Protein AF-A0A7H4MQY8-F1 (afdb_monomer_lite)

pLDDT: mean 92.89, std 4.43, range [73.44, 97.25]

Radius of gyration: 11.43 Å; chains: 1; bounding box: 30×18×33 Å

Foldseek 3Di:
DDKDWDADDVPDDDGIDIDDQDPPDAAEDDDPDDDDPVRVVCCVRRVHHYD

Organism: Klebsiella variicola (NCBI:txid244366)

Structure (mmCIF, N/CA/C/O backbone):
data_AF-A0A7H4MQY8-F1
#
_entry.id   AF-A0A7H4MQY8-F1
#
loop_
_atom_site.group_PDB
_atom_site.id
_atom_site.type_symbol
_atom_site.label_atom_id
_atom_site.label_alt_id
_atom_site.label_comp_id
_atom_site.label_asym_id
_atom_site.label_entity_id
_atom_site.label_seq_id
_atom_site.pdbx_PDB_ins_code
_atom_site.Cartn_x
_atom_site.Cartn_y
_atom_site.Cartn_z
_atom_site.occupancy
_atom_site.B_iso_or_equiv
_atom_site.auth_seq_id
_atom_site.auth_comp_id
_atom_site.auth_asym_id
_atom_site.auth_atom_id
_atom_site.pdbx_PDB_model_num
ATOM 1 N N . MET A 1 1 ? -7.646 4.267 19.009 1.00 73.44 1 MET A N 1
ATOM 2 C CA . MET A 1 1 ? -7.471 4.712 17.610 1.00 73.44 1 MET A CA 1
ATOM 3 C C . MET A 1 1 ? -6.253 4.012 17.043 1.00 73.44 1 MET A C 1
ATOM 5 O O . MET A 1 1 ? -5.224 4.009 17.708 1.00 73.44 1 MET A O 1
ATOM 9 N N . THR A 1 2 ? -6.381 3.381 15.877 1.00 91.75 2 THR A N 1
ATOM 10 C CA . THR A 1 2 ? -5.260 2.714 15.201 1.00 91.75 2 THR A CA 1
ATOM 11 C C . THR A 1 2 ? -4.613 3.701 14.242 1.00 91.75 2 THR A C 1
ATOM 13 O O . THR A 1 2 ? -5.316 4.369 13.484 1.00 91.75 2 THR A O 1
ATOM 16 N N . ARG A 1 3 ? -3.283 3.787 14.267 1.00 95.56 3 ARG A N 1
ATOM 17 C CA . ARG A 1 3 ? -2.504 4.666 13.395 1.00 95.56 3 ARG A CA 1
ATOM 18 C C . ARG A 1 3 ? -1.527 3.835 12.580 1.00 95.56 3 ARG A C 1
ATOM 20 O O . ARG A 1 3 ? -0.924 2.905 13.112 1.00 95.56 3 ARG A O 1
ATOM 27 N N . ILE A 1 4 ? -1.372 4.168 11.304 1.00 95.62 4 ILE A N 1
ATOM 28 C CA . ILE A 1 4 ? -0.329 3.598 10.451 1.00 95.62 4 ILE A CA 1
ATOM 29 C C . ILE A 1 4 ? 0.769 4.631 10.227 1.00 95.62 4 ILE A C 1
ATOM 31 O O . ILE A 1 4 ? 0.496 5.823 10.084 1.00 95.62 4 ILE A O 1
ATOM 35 N N . ARG A 1 5 ? 2.012 4.158 10.181 1.00 95.44 5 ARG A N 1
ATOM 36 C CA . ARG A 1 5 ? 3.186 4.945 9.817 1.00 95.44 5 ARG A CA 1
ATOM 37 C C . ARG A 1 5 ? 3.798 4.335 8.568 1.00 95.44 5 ARG A C 1
ATOM 39 O O . ARG A 1 5 ? 4.101 3.145 8.547 1.00 95.44 5 ARG A O 1
ATOM 46 N N . ILE A 1 6 ? 3.946 5.145 7.531 1.00 94.31 6 ILE A N 1
ATOM 47 C CA . ILE A 1 6 ? 4.479 4.730 6.237 1.00 94.31 6 ILE A CA 1
ATOM 48 C C . ILE A 1 6 ? 5.826 5.409 6.061 1.00 94.31 6 ILE A C 1
ATOM 50 O O . ILE A 1 6 ? 5.895 6.634 6.022 1.00 94.31 6 ILE A O 1
ATOM 54 N N . GLU A 1 7 ? 6.890 4.624 5.942 1.00 94.31 7 GLU A N 1
ATOM 55 C CA . GLU A 1 7 ? 8.229 5.141 5.671 1.00 94.31 7 GLU A CA 1
ATOM 56 C C . GLU A 1 7 ? 8.580 4.966 4.198 1.00 94.31 7 GLU A C 1
ATOM 58 O O . GLU A 1 7 ? 8.181 3.994 3.550 1.00 94.31 7 GLU A O 1
ATOM 63 N N . LYS A 1 8 ? 9.329 5.927 3.655 1.00 92.38 8 LYS A N 1
ATOM 64 C CA . LYS A 1 8 ? 9.812 5.823 2.284 1.00 92.38 8 LYS A CA 1
ATOM 65 C C . LYS A 1 8 ? 10.818 4.675 2.150 1.00 92.38 8 LYS A C 1
ATOM 67 O O . LYS A 1 8 ? 11.708 4.513 2.982 1.00 92.38 8 LYS A O 1
ATOM 72 N N . GLY A 1 9 ? 10.711 3.922 1.059 1.00 89.25 9 GLY A N 1
ATOM 73 C CA . GLY A 1 9 ? 11.742 2.967 0.658 1.00 89.25 9 GLY A CA 1
ATOM 74 C C . GLY A 1 9 ? 12.976 3.650 0.057 1.00 89.25 9 GLY A C 1
ATOM 75 O O . GLY A 1 9 ? 13.060 4.881 -0.044 1.00 89.25 9 GLY A O 1
ATOM 76 N N . THR A 1 10 ? 13.934 2.841 -0.392 1.00 92.44 10 THR A N 1
ATOM 77 C CA . THR A 1 10 ? 15.111 3.304 -1.144 1.00 92.44 10 THR A CA 1
ATOM 78 C C . THR A 1 10 ? 14.686 4.118 -2.370 1.00 92.44 10 THR A C 1
ATOM 80 O O . THR A 1 10 ? 13.838 3.680 -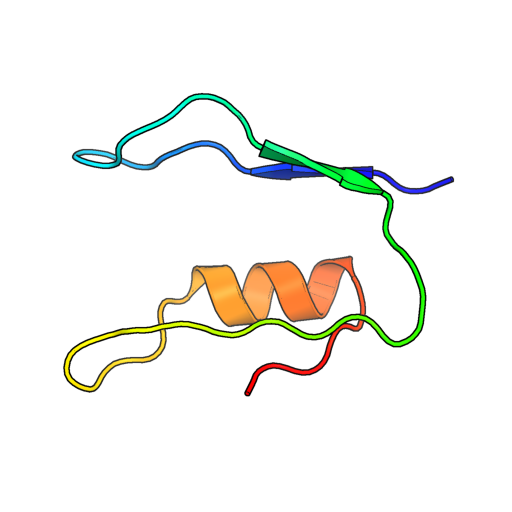3.140 1.00 92.44 10 THR A O 1
ATOM 83 N N . GLY A 1 11 ? 15.254 5.316 -2.546 1.00 88.88 11 GLY A N 1
ATOM 84 C CA . GLY A 1 11 ? 14.914 6.220 -3.658 1.00 88.88 11 GLY A CA 1
ATOM 85 C C . GLY A 1 11 ? 13.562 6.939 -3.536 1.00 88.88 11 GLY A C 1
ATOM 86 O O . GLY A 1 11 ? 13.230 7.754 -4.393 1.00 88.88 11 GLY A O 1
ATOM 87 N N . GLY A 1 12 ? 12.789 6.679 -2.477 1.00 89.44 12 GLY A N 1
ATOM 88 C CA . GLY A 1 12 ? 11.574 7.434 -2.182 1.00 89.44 12 GLY A CA 1
ATOM 89 C C . GLY A 1 12 ? 11.868 8.855 -1.689 1.00 89.44 12 GLY A C 1
ATOM 90 O O . GLY A 1 12 ? 12.984 9.176 -1.267 1.00 89.44 12 GLY A O 1
ATOM 91 N N . TRP A 1 13 ? 10.834 9.693 -1.686 1.00 90.62 13 TRP A N 1
ATOM 92 C CA . TRP A 1 13 ? 10.874 11.083 -1.225 1.00 90.62 13 TRP A CA 1
ATOM 93 C C . TRP A 1 13 ? 9.886 11.296 -0.074 1.00 90.62 13 TRP A C 1
ATOM 95 O O . TRP A 1 13 ? 8.900 10.572 0.036 1.00 90.62 13 TRP A O 1
ATOM 105 N N . GLY A 1 14 ? 10.151 12.292 0.776 1.00 88.81 14 GL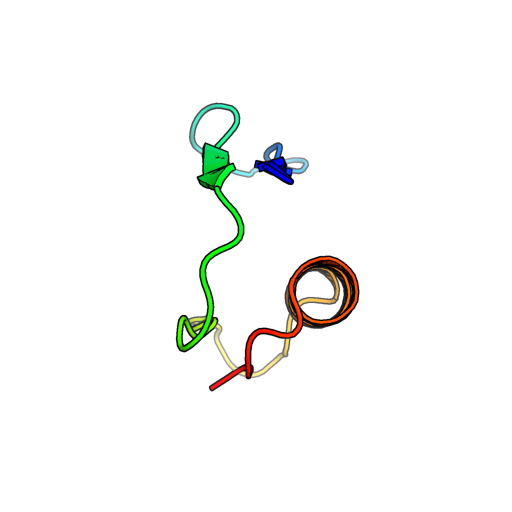Y A N 1
ATOM 106 C CA . GLY A 1 14 ? 9.314 12.613 1.937 1.00 88.81 14 GLY A CA 1
ATOM 107 C C . GLY A 1 14 ? 9.694 11.874 3.228 1.00 88.81 14 GLY A C 1
ATOM 108 O O . GLY A 1 14 ? 10.517 10.958 3.236 1.00 88.81 14 GLY A O 1
ATOM 109 N N . GLY A 1 15 ? 9.131 12.344 4.342 1.00 78.06 15 GLY A N 1
ATOM 110 C CA . GLY A 1 15 ? 9.279 11.752 5.675 1.00 78.06 15 GLY A CA 1
ATOM 111 C C . GLY A 1 15 ? 8.131 10.798 6.015 1.00 78.06 15 GLY A C 1
ATOM 112 O O . GLY A 1 15 ? 7.228 10.626 5.193 1.00 78.06 15 GLY A O 1
ATOM 113 N N . PRO A 1 16 ? 8.153 10.170 7.205 1.00 91.31 16 PRO A N 1
ATOM 114 C CA . PRO A 1 16 ? 7.142 9.191 7.568 1.00 91.31 16 PRO A CA 1
ATOM 115 C C . PRO A 1 16 ? 5.747 9.818 7.527 1.00 91.31 16 PRO A C 1
ATOM 117 O O . PRO A 1 16 ? 5.491 10.837 8.169 1.00 91.31 16 PRO A O 1
ATOM 120 N N . LEU A 1 17 ? 4.848 9.205 6.761 1.00 92.75 17 LEU A N 1
ATOM 121 C CA . LEU A 1 17 ? 3.452 9.606 6.706 1.00 92.75 17 LEU A CA 1
ATOM 122 C C . LEU A 1 17 ? 2.696 8.868 7.805 1.00 92.75 17 LEU A C 1
ATOM 124 O O . LEU A 1 17 ? 2.614 7.640 7.794 1.00 92.75 17 LEU A O 1
ATOM 128 N N . GLU A 1 18 ? 2.143 9.617 8.751 1.00 95.00 18 GLU A N 1
ATOM 129 C CA . GLU A 1 18 ? 1.397 9.056 9.871 1.00 95.00 18 GLU A CA 1
ATOM 130 C C . GLU A 1 18 ? -0.093 9.362 9.725 1.00 95.00 18 GLU A C 1
ATOM 132 O O . GLU A 1 18 ? -0.502 10.520 9.794 1.00 95.00 18 GLU A O 1
ATOM 137 N N . LEU A 1 19 ? -0.907 8.320 9.553 1.00 94.19 19 LEU A N 1
ATOM 138 C CA . LEU A 1 19 ? -2.334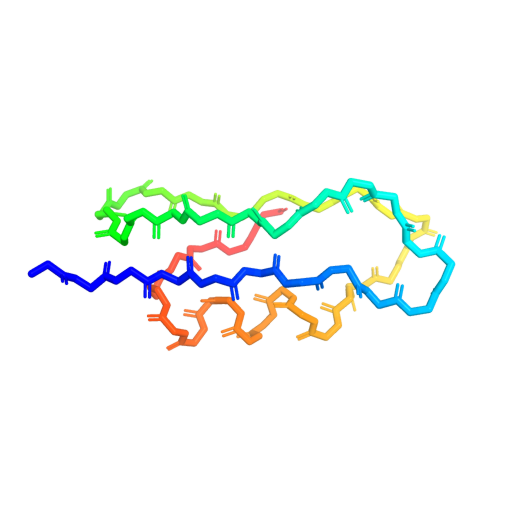 8.438 9.257 1.00 94.19 19 LEU A CA 1
ATOM 139 C C . LEU A 1 19 ? -3.166 7.674 10.276 1.00 94.19 19 LEU A C 1
ATOM 141 O O . LEU A 1 19 ? -2.903 6.499 10.542 1.00 94.19 19 LEU A O 1
ATOM 145 N N . ASP A 1 20 ? -4.219 8.311 10.774 1.00 96.88 20 ASP A N 1
ATOM 146 C CA . ASP A 1 20 ? -5.266 7.599 11.496 1.00 96.88 20 ASP A CA 1
ATOM 147 C C . ASP A 1 20 ? -6.067 6.722 10.533 1.00 96.88 20 ASP A C 1
ATOM 149 O O . ASP A 1 20 ? -6.426 7.136 9.419 1.00 96.88 20 ASP A O 1
ATOM 153 N N . VAL A 1 21 ? -6.360 5.502 10.982 1.00 96.56 21 VAL A N 1
ATOM 154 C CA . VAL A 1 21 ? -7.231 4.580 10.260 1.00 96.56 21 VAL A CA 1
ATOM 155 C C . VAL A 1 21 ? -8.674 5.035 10.457 1.00 96.56 21 VAL A C 1
ATOM 157 O O . VAL A 1 21 ? -9.218 4.951 11.555 1.00 96.56 21 VAL A O 1
ATOM 160 N N . VAL A 1 22 ? -9.276 5.540 9.380 1.00 96.00 22 VAL A N 1
ATOM 161 C CA . VAL A 1 22 ? -10.653 6.051 9.346 1.00 96.00 22 VAL A CA 1
ATOM 162 C C . VAL A 1 22 ? -11.452 5.232 8.342 1.00 96.00 22 VAL A C 1
ATOM 164 O O . VAL A 1 22 ? -10.955 4.944 7.252 1.00 96.00 22 VAL A O 1
ATOM 167 N N . GLU A 1 23 ? -12.676 4.861 8.700 1.00 94.19 23 GLU A N 1
ATOM 168 C CA . GLU A 1 23 ? -13.590 4.134 7.820 1.00 94.19 23 GLU A CA 1
ATOM 169 C C . GLU A 1 23 ? -13.927 4.944 6.553 1.00 94.19 23 GLU A C 1
ATOM 171 O O . GLU A 1 23 ? -13.907 6.175 6.552 1.00 94.19 23 GLU A O 1
ATOM 176 N N . GLY A 1 24 ? -14.192 4.256 5.441 1.00 92.75 24 GLY A N 1
ATOM 177 C CA . GLY A 1 24 ? -14.596 4.881 4.177 1.00 92.75 24 GLY A CA 1
ATOM 178 C C . GLY A 1 24 ? -13.470 5.540 3.367 1.00 92.75 24 GLY A C 1
ATOM 179 O O . GLY A 1 24 ? -13.700 5.932 2.221 1.00 92.75 24 GLY A O 1
ATOM 180 N N . LYS A 1 25 ? 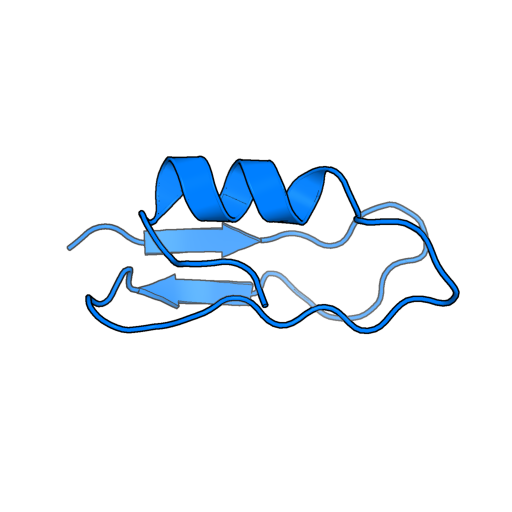-12.242 5.630 3.900 1.00 95.69 25 LYS A N 1
ATOM 181 C CA . LYS A 1 25 ? -11.067 6.048 3.117 1.00 95.69 25 LYS A CA 1
ATOM 182 C C . LYS A 1 25 ? -10.669 4.985 2.086 1.00 95.69 25 LYS A C 1
ATOM 184 O O . LYS A 1 25 ? -10.919 3.791 2.250 1.00 95.69 25 LYS A O 1
ATOM 189 N N . LYS A 1 26 ? -10.025 5.447 1.012 1.00 97.00 26 LYS A N 1
ATOM 190 C CA . LYS A 1 26 ? -9.549 4.626 -0.109 1.00 97.00 26 LYS A CA 1
ATOM 191 C C . LYS A 1 26 ? -8.069 4.878 -0.374 1.00 97.00 26 LYS A C 1
ATOM 193 O O . LYS A 1 26 ? -7.539 5.928 -0.013 1.00 97.00 26 LYS A O 1
ATOM 198 N N . ILE A 1 27 ? -7.422 3.915 -1.018 1.00 96.00 27 ILE A N 1
ATOM 199 C CA . ILE A 1 27 ? -6.033 3.993 -1.468 1.00 96.00 27 ILE A CA 1
ATOM 200 C C . ILE A 1 27 ? -6.061 4.223 -2.973 1.00 96.00 27 ILE A C 1
ATOM 202 O O . ILE A 1 27 ? -6.622 3.405 -3.690 1.00 96.00 27 ILE A O 1
ATOM 206 N N . VAL A 1 28 ? -5.442 5.302 -3.442 1.00 94.94 28 VAL A N 1
ATOM 207 C CA . VAL A 1 28 ? -5.211 5.543 -4.872 1.00 94.94 28 VAL A CA 1
ATOM 208 C C . VAL A 1 28 ? -3.710 5.487 -5.114 1.00 94.94 28 VAL A C 1
ATOM 210 O O . VAL A 1 28 ? -2.943 6.077 -4.351 1.00 94.94 28 VAL A O 1
ATOM 213 N N . TYR A 1 29 ? -3.282 4.777 -6.156 1.00 93.44 29 TYR A N 1
ATOM 214 C CA . TYR A 1 29 ? -1.875 4.686 -6.542 1.00 93.44 29 TYR A CA 1
ATOM 215 C C . TYR A 1 29 ? -1.704 5.018 -8.024 1.00 93.44 29 TYR A C 1
ATOM 217 O O . TYR A 1 29 ? -2.442 4.538 -8.877 1.00 93.44 29 TYR A O 1
ATOM 225 N N . ILE A 1 30 ? -0.709 5.848 -8.331 1.00 92.31 30 ILE A N 1
ATOM 226 C CA . ILE A 1 30 ? -0.402 6.267 -9.699 1.00 92.31 30 ILE A CA 1
ATOM 227 C C . ILE A 1 30 ? 0.921 5.620 -10.085 1.00 92.31 30 ILE A C 1
ATOM 229 O O . ILE A 1 30 ? 1.969 5.941 -9.526 1.00 92.31 30 ILE A O 1
ATOM 233 N N . THR A 1 31 ? 0.864 4.680 -11.021 1.00 88.69 31 THR A N 1
ATOM 234 C CA . THR A 1 31 ? 2.029 3.966 -11.553 1.00 88.69 31 THR A CA 1
ATOM 235 C C . THR A 1 31 ? 1.884 3.785 -13.061 1.00 88.69 31 THR A C 1
ATOM 237 O O . THR A 1 31 ? 0.806 3.970 -13.620 1.00 88.69 31 THR A O 1
ATOM 240 N N . 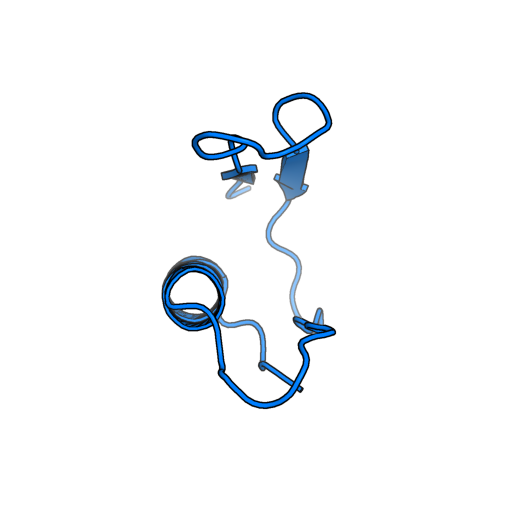ALA A 1 32 ? 2.963 3.386 -13.733 1.00 89.31 32 ALA A N 1
ATOM 241 C CA . ALA A 1 32 ? 2.963 3.114 -15.172 1.00 89.31 32 ALA A CA 1
ATOM 242 C C . ALA A 1 32 ? 2.519 1.676 -15.534 1.00 89.31 32 ALA A C 1
ATOM 244 O O . ALA A 1 32 ? 2.881 1.183 -16.598 1.00 89.31 32 ALA A O 1
ATOM 245 N N . GLY A 1 33 ? 1.769 0.984 -14.661 1.00 85.81 33 GLY A N 1
ATOM 246 C CA . GLY A 1 33 ? 1.134 -0.302 -15.003 1.00 85.81 33 GLY A CA 1
ATOM 247 C C . GLY A 1 33 ? 1.221 -1.414 -13.957 1.00 85.81 33 GLY A C 1
ATOM 248 O O . GLY A 1 33 ? 0.551 -2.431 -14.107 1.00 85.81 33 GLY A O 1
ATOM 249 N N . THR A 1 34 ? 2.000 -1.251 -12.886 1.00 90.38 34 THR A N 1
ATOM 250 C CA . THR A 1 34 ? 2.104 -2.263 -11.823 1.00 90.38 34 THR A CA 1
ATOM 251 C C . THR A 1 34 ? 1.520 -1.756 -10.514 1.00 90.38 34 THR A C 1
ATOM 253 O O . THR A 1 34 ? 1.737 -0.611 -10.114 1.00 90.38 34 THR A O 1
ATOM 256 N N . ARG A 1 35 ? 0.776 -2.618 -9.819 1.00 92.19 35 ARG A N 1
ATOM 257 C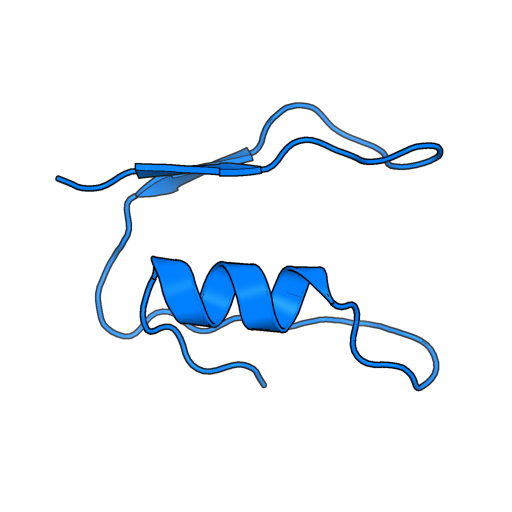 CA . ARG A 1 35 ? 0.340 -2.363 -8.446 1.00 92.19 35 ARG A CA 1
ATOM 258 C C . ARG A 1 35 ? 1.527 -2.567 -7.495 1.00 92.19 35 ARG A C 1
ATOM 260 O O . ARG A 1 35 ? 2.069 -3.671 -7.455 1.00 92.19 35 ARG A O 1
ATOM 267 N N . PRO A 1 36 ? 1.936 -1.557 -6.713 1.00 91.56 36 PRO A N 1
ATOM 268 C CA . PRO A 1 36 ? 2.978 -1.732 -5.706 1.00 91.56 36 PRO A CA 1
ATOM 269 C C . PRO A 1 36 ? 2.500 -2.627 -4.553 1.00 91.56 36 PRO A C 1
ATOM 271 O O . PRO A 1 36 ? 1.401 -2.425 -4.043 1.00 91.56 36 PRO A O 1
ATOM 274 N N . ALA A 1 37 ? 3.350 -3.532 -4.056 1.00 92.88 37 ALA A N 1
ATOM 275 C CA . ALA A 1 37 ? 3.018 -4.433 -2.938 1.00 92.88 37 ALA A CA 1
ATOM 276 C C . ALA A 1 37 ? 2.594 -3.702 -1.644 1.00 92.88 37 ALA A C 1
ATOM 278 O O . ALA A 1 37 ? 1.857 -4.239 -0.817 1.00 92.88 37 ALA A O 1
ATOM 279 N N . ILE A 1 38 ? 3.031 -2.450 -1.467 1.00 93.25 38 ILE A N 1
ATOM 280 C CA . ILE A 1 38 ? 2.631 -1.626 -0.321 1.00 93.25 38 ILE A CA 1
ATOM 281 C C . ILE A 1 38 ? 1.128 -1.308 -0.317 1.00 93.25 38 ILE A C 1
ATOM 283 O O . ILE A 1 38 ? 0.559 -1.148 0.758 1.00 93.25 38 ILE A O 1
ATOM 287 N N . VAL A 1 39 ? 0.468 -1.275 -1.482 1.00 95.31 39 VAL A N 1
ATOM 288 C CA . VAL A 1 39 ? -0.982 -1.037 -1.587 1.00 95.31 39 VAL A CA 1
ATOM 289 C C . VAL A 1 39 ? -1.754 -2.125 -0.847 1.00 95.31 39 VAL A C 1
ATOM 291 O O . VAL A 1 39 ? -2.601 -1.814 -0.012 1.00 95.31 39 VAL A O 1
ATOM 294 N N . ASP A 1 40 ? -1.411 -3.391 -1.084 1.00 95.50 40 ASP A N 1
ATOM 295 C CA . ASP A 1 40 ? -2.095 -4.524 -0.457 1.00 95.50 40 ASP A CA 1
ATOM 296 C C . ASP A 1 40 ? -1.776 -4.601 1.039 1.00 95.50 40 ASP A C 1
ATOM 298 O O . ASP A 1 40 ? -2.645 -4.902 1.860 1.00 95.50 40 ASP A O 1
ATOM 302 N N . ARG A 1 41 ? -0.547 -4.233 1.427 1.00 96.00 41 ARG A N 1
ATOM 303 C CA . ARG A 1 41 ? -0.182 -4.127 2.842 1.00 96.00 41 ARG A CA 1
ATOM 304 C C . ARG A 1 41 ? -1.002 -3.052 3.553 1.00 96.00 41 ARG A C 1
ATOM 306 O O . ARG A 1 41 ? -1.523 -3.335 4.628 1.00 96.00 41 ARG A O 1
ATOM 313 N N . ILE A 1 42 ? -1.150 -1.861 2.971 1.00 96.12 42 ILE A N 1
ATOM 314 C CA . ILE A 1 42 ? -1.985 -0.800 3.553 1.00 96.12 42 ILE A CA 1
ATOM 315 C C . ILE A 1 42 ? -3.437 -1.280 3.639 1.00 96.12 42 ILE A C 1
ATOM 317 O O . ILE A 1 42 ? -4.009 -1.212 4.721 1.00 96.12 42 ILE A O 1
ATOM 321 N N . ALA A 1 43 ? -3.995 -1.855 2.569 1.00 96.44 43 ALA A N 1
ATOM 322 C CA . ALA A 1 43 ? -5.361 -2.382 2.566 1.00 96.44 43 ALA A CA 1
ATOM 323 C C . ALA A 1 43 ? -5.588 -3.425 3.677 1.00 96.44 43 ALA A C 1
ATOM 325 O O . ALA A 1 43 ? -6.594 -3.364 4.378 1.00 96.44 43 ALA A O 1
ATOM 326 N N . SER A 1 44 ? -4.628 -4.330 3.906 1.00 96.25 44 SER A N 1
ATOM 327 C CA . SER A 1 44 ? -4.709 -5.334 4.980 1.00 96.25 44 SER A CA 1
ATOM 328 C C . SER A 1 44 ? -4.696 -4.736 6.391 1.00 96.25 44 SER A C 1
ATOM 330 O O . SER A 1 44 ? -5.304 -5.291 7.301 1.00 96.25 44 SER A O 1
ATOM 332 N N . LEU A 1 45 ? -4.004 -3.608 6.581 1.00 95.75 45 LEU A N 1
ATOM 333 C CA . LEU A 1 45 ? -3.861 -2.951 7.882 1.00 95.75 45 LEU A CA 1
ATOM 334 C C . LEU A 1 45 ? -5.021 -2.004 8.192 1.00 95.75 45 LEU A C 1
ATOM 336 O O . LEU A 1 45 ? -5.318 -1.768 9.361 1.00 95.75 45 LEU A O 1
ATOM 340 N N . THR A 1 46 ? -5.643 -1.428 7.163 1.00 96.56 46 THR A N 1
ATOM 341 C CA . THR A 1 46 ? -6.649 -0.370 7.319 1.00 96.56 46 THR A CA 1
ATOM 342 C C . THR A 1 46 ? -8.058 -0.783 6.913 1.00 96.56 46 THR A C 1
ATOM 344 O O . THR A 1 46 ? -9.010 -0.089 7.262 1.00 96.56 46 THR A O 1
ATOM 347 N N . GLY A 1 47 ? -8.205 -1.865 6.146 1.00 96.19 47 GLY A N 1
ATOM 348 C CA . GLY A 1 47 ? -9.459 -2.234 5.487 1.00 96.19 47 GLY A CA 1
ATOM 349 C C . GLY A 1 47 ? -9.846 -1.307 4.329 1.00 96.19 47 GLY A C 1
ATOM 350 O O . GLY A 1 47 ? -10.950 -1.414 3.801 1.00 96.19 47 GLY A O 1
ATOM 351 N N . TRP A 1 48 ? -8.975 -0.375 3.926 1.00 97.25 48 TRP A N 1
ATOM 352 C CA . TRP A 1 48 ? -9.279 0.569 2.849 1.00 97.25 48 TRP A CA 1
ATOM 353 C C . TRP A 1 48 ? -9.283 -0.116 1.483 1.00 97.25 48 TRP A C 1
ATOM 355 O O . TRP A 1 48 ? -8.402 -0.915 1.162 1.00 97.25 48 TRP A O 1
ATOM 365 N N . GLN A 1 49 ? -10.243 0.261 0.639 1.00 97.00 49 GLN A N 1
ATOM 366 C CA . GLN A 1 49 ? -10.307 -0.203 -0.744 1.00 97.00 49 GLN A CA 1
ATOM 367 C C . GLN A 1 49 ? -9.208 0.460 -1.585 1.00 97.00 49 GLN A C 1
ATOM 369 O O . GLN A 1 49 ? -9.076 1.685 -1.578 1.00 97.00 49 GLN A O 1
ATOM 374 N N . ALA A 1 50 ? -8.470 -0.337 -2.359 1.00 95.06 50 ALA A N 1
ATOM 375 C CA . ALA A 1 50 ? -7.544 0.158 -3.373 1.00 95.06 50 ALA A CA 1
ATOM 376 C C . ALA A 1 50 ? -8.255 0.409 -4.713 1.00 95.06 50 ALA A C 1
ATOM 378 O O . ALA A 1 50 ? -8.976 -0.470 -5.192 1.00 95.06 50 ALA A O 1
ATOM 379 N N . VAL A 1 51 ? -8.022 1.585 -5.300 1.00 90.56 51 VAL A N 1
ATOM 380 C CA . VAL A 1 51 ? -8.585 2.070 -6.571 1.00 90.56 51 VAL A CA 1
ATOM 381 C C . VAL A 1 51 ? -7.461 2.459 -7.520 1.00 90.56 51 VAL A C 1
ATOM 383 O O . VAL A 1 51 ? -6.498 3.113 -7.055 1.00 90.56 51 VAL A O 1
#

InterPro domains:
  IPR004702 Phosphotransferease, sorbitol phosphotransferase enzyme II [PTHR39427] (1-51)
  IPR011618 Sorbitol phosphotransferase enzyme II, N-terminal [PF03612] (4-51)
  IPR011618 Sorbitol phosphotransferase enzyme II, N-terminal [PS51102] (1-51)

Sequence (51 aa):
MTRIRIEKGTGGWGGPLELDVVEGKKIVYITAGTRPAIVDRIASLTGWQAV

Secondary structure (DSSP, 8-state):
--EEEE---TT--SS-EEEE--TT-EE----SS---HHHHHHHHHH-PEE-